Protein 1QJP (pdb70)

Foldseek 3Di:
DAAAFFKKKKKKWKWDPVWIKIWMKMKMWTHHHQFKIKMWMKIKIPTDPCNWIKIKIWIWIKGWDAPDPFKIKIKIKGKIKMKTWDADPVPGIDMDIDMWIKMKIWMWGPPDSFKIKMWMFMDTCGMTMIMMMGIPD

Solvent-accessible surface area: 8211 Å² total; per-residue (Å²): 50,7,132,84,104,13,153,7,59,12,52,14,122,6,102,14,145,175,93,41,40,76,10,28,11,52,12,27,4,60,1,60,48,63,118,44,0,95,6,108,10,82,17,94,22,13,90,79,115,230,72,89,89,35,49,7,65,7,108,4,29,4,86,12,124,68,86,73,152,91,39,10,59,3,64,9,76,30,30,25,79,73,96,35,29,38,122,40,155,126,192,35,164,100,90,92,82,22,119,14,62,0,54,0,24,13,27,6,92,27,112,60,116,80,61,0,46,4,79,2,98,14,98,61,135,61,13,73,5,110,12,71,4,98,17,125,54

Structure (mmCIF, N/CA/C/O backbone):
data_1QJP
#
_entry.id   1QJP
#
_cell.length_a   65.100
_cell.length_b   79.700
_cell.length_c   50.200
_cell.angle_alpha   90.00
_cell.angle_beta   94.30
_cell.angle_gamma   90.00
#
_symmetry.space_group_name_H-M   'C 1 2 1'
#
loop_
_entity.id
_entity.type
_entity.pdbx_description
1 polymer 'OUTER MEMBRANE PROTEIN A'
2 non-polymer (HYDROXYETHYLOXY)TRI(ETHYLOXY)OCTANE
3 water water
#
loop_
_atom_site.group_PDB
_atom_site.id
_atom_site.type_symbol
_atom_site.label_atom_id
_atom_site.label_alt_id
_atom_site.label_comp_id
_atom_site.label_asym_id
_atom_site.label_entity_id
_atom_site.label_seq_id
_atom_site.pdbx_PDB_ins_code
_atom_site.Cartn_x
_atom_site.Cartn_y
_atom_site.Cartn_z
_atom_site.occupancy
_atom_site.B_iso_or_equiv
_atom_site.auth_seq_id
_atom_site.auth_comp_id
_atom_site.auth_asym_id
_atom_site.auth_atom_id
_atom_site.pdbx_PDB_model_num
ATOM 1 N N . ALA A 1 1 ? 40.685 9.235 39.250 1.00 41.73 1 ALA A N 1
ATOM 2 C CA . ALA A 1 1 ? 40.437 10.616 39.731 1.00 34.21 1 ALA A CA 1
ATOM 3 C C . ALA A 1 1 ? 41.700 11.455 39.655 1.00 33.90 1 ALA A C 1
ATOM 4 O O . ALA A 1 1 ? 42.811 10.921 39.582 1.00 34.80 1 ALA A O 1
ATOM 6 N N . PRO A 1 2 ? 41.565 12.766 39.609 1.00 32.57 2 PRO A N 1
ATOM 7 C CA . PRO A 1 2 ? 42.672 13.694 39.684 1.00 32.36 2 PRO A CA 1
ATOM 8 C C . PRO A 1 2 ? 43.515 13.362 40.915 1.00 35.79 2 PRO A C 1
ATOM 9 O O . PRO A 1 2 ? 43.049 12.836 41.920 1.00 34.82 2 PRO A O 1
ATOM 13 N N . LYS A 1 3 ? 44.787 13.720 40.858 1.00 36.67 3 LYS A N 1
ATOM 14 C CA . LYS A 1 3 ? 45.743 13.527 41.927 1.00 36.87 3 LYS A CA 1
ATOM 15 C C . LYS A 1 3 ? 45.257 14.164 43.224 1.00 36.01 3 LYS A C 1
ATOM 16 O O . LYS A 1 3 ? 44.627 15.227 43.238 1.00 35.53 3 LYS A O 1
ATOM 22 N N . ASP A 1 4 ? 45.636 13.582 44.362 1.00 36.70 4 ASP A N 1
ATOM 23 C CA . ASP A 1 4 ? 45.222 14.132 45.651 1.00 39.41 4 ASP A CA 1
ATOM 24 C C . ASP A 1 4 ? 45.702 15.580 45.759 1.00 38.52 4 ASP A C 1
ATOM 25 O O . ASP A 1 4 ? 46.826 15.916 45.377 1.00 40.80 4 ASP A O 1
ATOM 30 N N . ASN A 1 5 ? 44.902 16.448 46.325 1.00 36.15 5 ASN A N 1
ATOM 31 C CA . ASN A 1 5 ? 45.228 17.850 46.570 1.00 40.96 5 ASN A CA 1
ATOM 32 C C . ASN A 1 5 ? 45.582 18.568 45.287 1.00 41.03 5 ASN A C 1
ATOM 33 O O . ASN A 1 5 ? 46.567 19.283 45.232 1.00 43.24 5 ASN A O 1
ATOM 38 N N . THR A 1 6 ? 44.784 18.354 44.235 1.00 38.14 6 THR A N 1
ATOM 39 C CA . THR A 1 6 ? 45.015 19.031 42.977 1.00 33.95 6 THR A CA 1
ATOM 40 C C . THR A 1 6 ? 43.676 19.498 42.427 1.00 34.61 6 THR A C 1
ATOM 41 O O . THR A 1 6 ? 42.620 19.072 42.871 1.00 33.08 6 THR A O 1
ATOM 45 N N . TRP A 1 7 ? 43.731 20.406 41.483 1.00 35.20 7 TRP A N 1
ATOM 46 C CA . TRP A 1 7 ? 42.584 21.073 40.915 1.00 32.81 7 TRP A CA 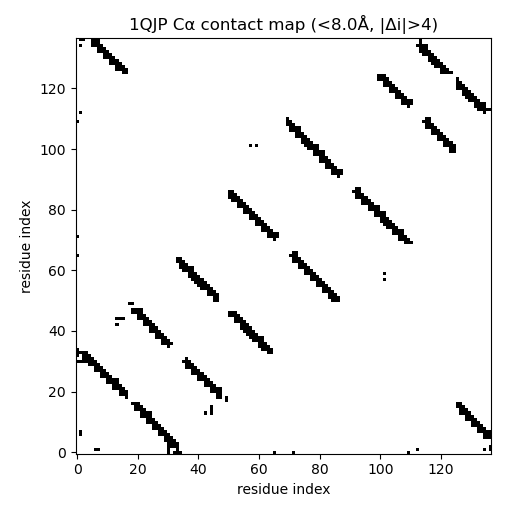1
ATOM 47 C C . TRP A 1 7 ? 42.370 20.694 39.447 1.00 31.25 7 TRP A C 1
ATOM 48 O O . TRP A 1 7 ? 43.233 20.153 38.760 1.00 31.27 7 TRP A O 1
ATOM 59 N N . TYR A 1 8 ? 41.145 20.953 39.023 1.00 29.25 8 TYR A N 1
ATOM 60 C CA . TYR A 1 8 ? 40.740 20.706 37.650 1.00 28.46 8 TYR A CA 1
ATOM 61 C C . TYR A 1 8 ? 39.639 21.673 37.239 1.00 24.91 8 TYR A C 1
ATOM 62 O O . TYR A 1 8 ? 38.929 22.257 38.047 1.00 26.41 8 TYR A O 1
ATOM 71 N N . THR A 1 9 ? 39.484 21.791 35.926 1.00 24.09 9 THR A N 1
ATOM 72 C CA . THR A 1 9 ? 38.491 22.693 35.371 1.00 24.78 9 THR A CA 1
ATOM 73 C C . THR A 1 9 ? 37.959 22.057 34.099 1.00 27.17 9 THR A C 1
ATOM 74 O O . THR A 1 9 ? 38.680 21.400 33.352 1.00 29.26 9 THR A O 1
ATOM 78 N N . GLY A 1 10 ? 36.680 22.293 33.843 1.00 24.91 10 GLY A N 1
ATOM 79 C CA . GLY A 1 10 ? 36.069 21.641 32.691 1.00 24.39 10 GLY A CA 1
ATOM 80 C C . GLY A 1 10 ? 34.867 22.395 32.141 1.00 22.31 10 GLY A C 1
ATOM 81 O O . GLY A 1 10 ? 34.467 23.418 32.703 1.00 22.94 10 GLY A O 1
ATOM 82 N N . ALA A 1 11 ? 34.367 21.834 31.031 1.00 22.18 11 ALA A N 1
ATOM 83 C CA . ALA A 1 11 ? 33.235 22.456 30.386 1.00 19.80 11 ALA A CA 1
ATOM 84 C C . ALA A 1 11 ? 32.344 21.292 29.947 1.00 20.67 11 ALA A C 1
ATOM 85 O O . ALA A 1 11 ? 32.776 20.147 29.805 1.00 20.21 11 ALA A O 1
ATOM 87 N N . LYS A 1 12 ? 31.095 21.621 29.765 1.00 20.46 12 LYS A N 1
ATOM 88 C CA . LYS A 1 12 ? 30.100 20.628 29.359 1.00 19.91 12 LYS A CA 1
ATOM 89 C C . LYS A 1 12 ? 29.079 21.204 28.400 1.00 20.21 12 LYS A C 1
ATOM 90 O O . LYS A 1 12 ? 28.901 22.409 28.211 1.00 22.15 12 LYS A O 1
ATOM 96 N N . LEU A 1 13 ? 28.366 20.275 27.767 1.00 20.04 13 LEU A N 1
ATOM 97 C CA . LEU A 1 13 ? 27.203 20.524 26.935 1.00 21.10 13 LEU A CA 1
ATOM 98 C C . LEU A 1 13 ? 26.090 19.764 27.674 1.00 22.31 13 LEU A C 1
ATOM 99 O O . LEU A 1 13 ? 26.293 18.625 28.109 1.00 20.65 13 LEU A O 1
ATOM 104 N N . GLY A 1 14 ? 24.925 20.403 27.739 1.00 22.69 14 GLY A N 1
ATOM 105 C CA . GLY A 1 14 ? 23.835 19.789 28.470 1.00 22.36 14 GLY A CA 1
ATOM 106 C C . GLY A 1 14 ? 22.527 19.809 27.692 1.00 23.40 14 GLY A C 1
ATOM 107 O O . GLY A 1 14 ? 22.318 20.606 26.785 1.00 24.70 14 GLY A O 1
ATOM 108 N N . TRP A 1 15 ? 21.652 18.935 28.152 1.00 23.36 15 TRP A N 1
ATOM 109 C CA . TRP A 1 15 ? 20.355 18.739 27.520 1.00 25.72 15 TRP A CA 1
ATOM 110 C C . TRP A 1 15 ? 19.320 18.318 28.558 1.00 27.20 15 TRP A C 1
ATOM 111 O O . TRP A 1 15 ? 19.608 17.438 29.370 1.00 26.68 15 TRP A O 1
ATOM 122 N N . SER A 1 16 ? 18.152 18.961 28.511 1.00 25.85 16 SER A N 1
ATOM 123 C CA . SER A 1 16 ? 17.048 18.516 29.366 1.00 32.10 16 SER A CA 1
ATOM 124 C C . SER A 1 16 ? 15.743 18.647 28.591 1.00 37.33 16 SER A C 1
ATOM 125 O O . SER A 1 16 ? 15.636 19.417 27.641 1.00 39.59 16 SER A O 1
ATOM 128 N N . GLN A 1 17 ? 14.739 17.921 29.047 1.00 43.40 17 GLN A N 1
ATOM 129 C CA . GLN A 1 17 ? 13.347 17.956 28.611 1.00 42.27 17 GLN A CA 1
ATOM 130 C C . GLN A 1 17 ? 12.433 18.428 29.747 1.00 58.67 17 GLN A C 1
ATOM 131 O O . GLN A 1 17 ? 12.882 19.024 30.736 1.00 58.23 17 GLN A O 1
ATOM 137 N N . HIS A 1 31 ? 6.606 20.350 21.798 1.00 111.76 31 HIS A N 1
ATOM 138 C CA . HIS A 1 31 ? 7.247 19.708 22.939 1.00 108.56 31 HIS A CA 1
ATOM 139 C C . HIS A 1 31 ? 8.290 20.610 23.585 1.00 101.14 31 HIS A C 1
ATOM 140 O O . HIS A 1 31 ? 8.193 21.836 23.479 1.00 102.95 31 HIS A O 1
ATOM 147 N N . GLU A 1 32 ? 9.289 20.020 24.245 1.00 90.32 32 GLU A N 1
ATOM 148 C CA . GLU A 1 32 ? 10.281 20.831 24.915 1.00 75.90 32 GLU A CA 1
ATOM 149 C C . GLU A 1 32 ? 11.695 20.309 25.054 1.00 64.30 32 GLU A C 1
ATOM 150 O O . GLU A 1 32 ? 12.034 19.539 25.937 1.00 63.64 32 GLU A O 1
ATOM 156 N N . ASN A 1 33 ? 12.634 20.780 24.291 1.00 41.12 33 ASN A N 1
ATOM 157 C CA . ASN A 1 33 ? 14.011 20.388 24.498 1.00 33.84 33 ASN A CA 1
ATOM 158 C C . ASN A 1 33 ? 14.762 21.652 24.875 1.00 35.76 33 ASN A C 1
ATOM 159 O O . ASN A 1 33 ? 14.462 22.673 24.260 1.00 39.72 33 ASN A O 1
ATOM 164 N N . LYS A 1 34 ? 15.695 21.536 25.812 1.00 31.90 34 LYS A N 1
ATOM 165 C CA . LYS A 1 34 ? 16.549 22.649 26.179 1.00 33.47 34 LYS A CA 1
ATOM 166 C C . LYS A 1 34 ? 17.999 22.187 26.018 1.00 32.31 34 LYS A C 1
ATOM 167 O O . LYS A 1 34 ? 18.313 21.052 26.341 1.00 30.35 34 LYS A O 1
ATOM 173 N N . LEU A 1 35 ? 18.852 23.029 25.480 1.00 30.06 35 LEU A N 1
ATOM 174 C CA . LEU A 1 35 ? 20.251 22.680 25.307 1.00 27.98 35 LEU A CA 1
ATOM 175 C C . LEU A 1 35 ? 21.039 23.876 25.819 1.00 28.93 35 LEU A C 1
ATOM 176 O O . LEU A 1 35 ? 20.576 25.019 25.817 1.00 31.77 35 LEU A O 1
ATOM 181 N N . GLY A 1 36 ? 22.244 23.577 26.277 1.00 25.54 36 GLY A N 1
ATOM 182 C CA . GLY A 1 36 ? 23.098 24.641 26.774 1.00 26.38 36 GLY A CA 1
ATOM 183 C C . GLY A 1 36 ? 24.466 24.056 27.074 1.00 24.81 36 GLY A C 1
ATOM 184 O O . GLY A 1 36 ? 24.844 23.028 26.523 1.00 24.49 36 GLY A O 1
ATOM 185 N N . ALA A 1 37 ? 25.139 24.752 27.980 1.00 25.43 37 ALA A N 1
ATOM 186 C CA . ALA A 1 37 ? 26.506 24.390 28.307 1.00 25.30 37 ALA A CA 1
ATOM 187 C C . ALA A 1 37 ? 26.811 24.851 29.730 1.00 24.97 37 ALA A C 1
ATOM 188 O O . ALA A 1 37 ? 26.035 25.541 30.365 1.00 26.44 37 ALA A O 1
ATOM 190 N N . GLY A 1 38 ? 27.989 24.480 30.159 1.00 24.06 38 GLY A N 1
ATOM 191 C CA . GLY A 1 38 ? 28.403 24.819 31.513 1.00 24.54 38 GLY A CA 1
ATOM 192 C C . GLY A 1 38 ? 29.894 24.676 31.683 1.00 24.87 38 GLY A C 1
ATOM 193 O O . GLY A 1 38 ? 30.630 24.276 30.801 1.00 24.88 38 GLY A O 1
ATOM 194 N N . ALA A 1 39 ? 30.299 25.095 32.879 1.00 24.01 39 ALA A N 1
ATOM 195 C CA . ALA A 1 39 ? 31.677 25.031 33.266 1.00 24.21 39 ALA A CA 1
ATOM 196 C C . ALA A 1 39 ? 31.690 24.538 34.704 1.00 21.68 39 ALA A C 1
ATOM 197 O O . ALA A 1 39 ? 30.712 24.703 35.432 1.00 24.81 39 ALA A O 1
ATOM 199 N N . PHE A 1 40 ? 32.796 23.888 35.046 1.00 22.59 40 PHE A N 1
ATOM 200 C CA . PHE A 1 40 ? 32.945 23.413 36.412 1.00 23.72 40 PHE A CA 1
ATOM 201 C C . PHE A 1 40 ? 34.423 23.469 36.773 1.00 25.48 40 PHE A C 1
ATOM 202 O O . PHE A 1 40 ? 35.345 23.435 35.949 1.00 26.68 40 PHE A O 1
ATOM 210 N N . GLY A 1 41 ? 34.631 23.564 38.086 1.00 28.02 41 GLY A N 1
ATOM 211 C CA . GLY A 1 41 ? 35.990 23.531 38.603 1.00 29.02 41 GLY A CA 1
ATOM 212 C C . GLY A 1 41 ? 35.974 22.710 39.896 1.00 27.79 41 GLY A C 1
ATOM 213 O O . GLY A 1 41 ? 34.953 22.701 40.566 1.00 28.72 41 GLY A O 1
ATOM 214 N N . GLY A 1 42 ? 37.067 22.012 40.186 1.00 24.72 42 GLY A N 1
ATOM 215 C CA . GLY A 1 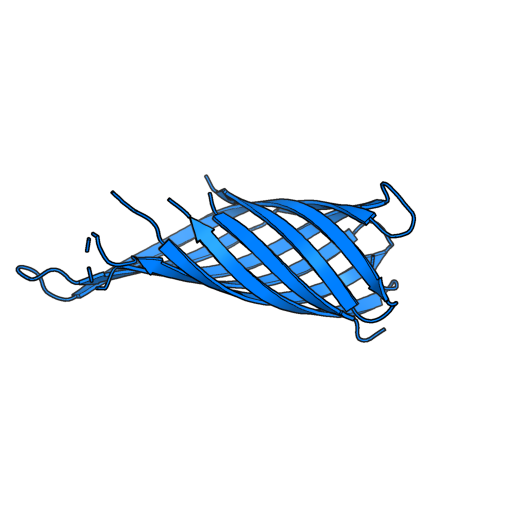42 ? 37.041 21.202 41.390 1.00 25.46 42 GLY A CA 1
ATOM 216 C C . GLY A 1 42 ? 38.395 21.005 42.011 1.00 28.82 42 GLY A C 1
ATOM 217 O O . GLY A 1 42 ? 39.408 21.347 41.408 1.00 28.40 42 GLY A O 1
ATOM 218 N N . TYR A 1 43 ? 38.359 20.458 43.206 1.00 26.98 43 TYR A N 1
ATOM 219 C CA . TYR A 1 43 ? 39.536 20.163 44.003 1.00 30.03 43 TYR A CA 1
ATOM 220 C C . TYR A 1 43 ? 39.382 18.723 44.472 1.00 27.75 43 TYR A C 1
ATOM 221 O O . TYR A 1 43 ? 38.343 18.418 45.037 1.00 28.31 43 TYR A O 1
ATOM 230 N N . GLN A 1 44 ? 40.368 17.912 44.165 1.00 27.44 44 GLN A N 1
ATOM 231 C CA . GLN A 1 44 ? 40.286 16.520 44.563 1.00 30.05 44 GLN A CA 1
ATOM 232 C C . GLN A 1 44 ? 41.078 16.334 45.854 1.00 32.59 44 GLN A C 1
ATOM 233 O O . GLN A 1 44 ? 42.185 16.843 45.937 1.00 35.60 44 GLN A O 1
ATOM 239 N N . VAL A 1 45 ? 40.485 15.635 46.802 1.00 31.43 45 VAL A N 1
ATOM 240 C CA . VAL A 1 45 ? 41.127 15.321 48.070 1.00 34.22 45 VAL A CA 1
ATOM 241 C C . VAL A 1 45 ? 41.891 14.013 47.999 1.00 32.74 45 VAL A C 1
ATOM 242 O O . VAL A 1 45 ? 43.056 13.919 48.413 1.00 39.92 45 VAL A O 1
ATOM 246 N N . ASN A 1 46 ? 41.209 12.980 47.540 1.00 34.28 46 ASN A N 1
ATOM 247 C CA . ASN A 1 46 ? 41.774 11.639 47.465 1.00 37.01 46 ASN A CA 1
ATOM 248 C C . ASN A 1 46 ? 41.093 10.921 46.324 1.00 32.24 46 ASN A C 1
ATOM 249 O O . ASN A 1 46 ? 40.188 11.520 45.727 1.00 34.03 46 ASN A O 1
ATOM 254 N N . PRO A 1 47 ? 41.417 9.679 46.029 1.00 33.59 47 PRO A N 1
ATOM 255 C CA . PRO A 1 47 ? 40.811 9.028 44.882 1.00 35.82 47 PRO A CA 1
ATOM 256 C C . PRO A 1 47 ? 39.311 8.914 44.864 1.00 34.25 47 PRO A C 1
ATOM 257 O O . PRO A 1 47 ? 38.786 8.654 43.788 1.00 34.00 47 PRO A O 1
ATOM 261 N N . TYR A 1 48 ? 38.641 9.107 46.002 1.00 32.54 48 TYR A N 1
ATOM 262 C CA . TYR A 1 48 ? 37.222 8.952 46.127 1.00 29.73 48 TYR A CA 1
ATOM 263 C C . TYR A 1 48 ? 36.440 10.236 46.360 1.00 28.37 48 TYR A C 1
ATOM 264 O O . TYR A 1 48 ? 35.221 10.208 46.239 1.00 29.03 48 TYR A O 1
ATOM 273 N N . VAL A 1 49 ? 37.127 11.289 46.779 1.00 26.37 49 VAL A N 1
ATOM 274 C CA . VAL A 1 49 ? 36.436 12.500 47.186 1.00 26.36 49 VAL A CA 1
ATOM 275 C C . VAL A 1 49 ? 37.034 13.769 46.618 1.00 28.60 49 VAL A C 1
ATOM 276 O O . VAL A 1 49 ? 38.221 14.062 46.694 1.00 29.45 49 VAL A O 1
ATOM 280 N N . GLY A 1 50 ? 36.136 14.553 46.034 1.00 27.39 50 GLY A N 1
ATOM 281 C CA . GLY A 1 50 ? 36.458 15.846 45.504 1.00 27.78 50 GLY A CA 1
ATOM 282 C C . GLY A 1 50 ? 35.267 16.761 45.774 1.00 23.44 50 GLY A C 1
ATOM 283 O O . GLY A 1 50 ? 34.184 16.364 46.192 1.00 23.70 50 GLY A O 1
ATOM 284 N N . PHE A 1 51 ? 35.515 18.030 45.509 1.00 23.06 51 PHE A N 1
ATOM 285 C CA . PHE A 1 51 ? 34.476 19.045 45.640 1.00 22.44 51 PHE A CA 1
ATOM 286 C C . PHE A 1 51 ? 34.444 19.864 44.363 1.00 24.07 51 PHE A C 1
ATOM 287 O O . PHE A 1 51 ? 35.490 20.286 43.867 1.00 28.64 51 PHE A O 1
ATOM 295 N N . GLU A 1 52 ? 33.253 20.291 43.941 1.00 22.75 52 GLU A N 1
ATOM 296 C CA . GLU A 1 52 ? 33.140 21.036 42.700 1.00 21.31 52 GLU A CA 1
ATOM 297 C C . GLU A 1 52 ? 32.157 22.199 42.775 1.00 20.63 52 GLU A C 1
ATOM 298 O O . GLU A 1 52 ? 31.218 22.182 43.535 1.00 24.60 52 GLU A O 1
ATOM 304 N N . MET A 1 53 ? 32.454 23.169 41.914 1.00 25.83 53 MET A N 1
ATOM 305 C CA . MET A 1 53 ? 31.564 24.303 41.743 1.00 23.14 53 MET A CA 1
ATOM 306 C C . MET A 1 53 ? 31.260 24.336 40.246 1.00 26.54 53 MET A C 1
ATOM 307 O O . MET A 1 53 ? 32.129 24.108 39.395 1.00 27.47 53 MET A O 1
ATOM 312 N N . GLY A 1 54 ? 29.988 24.437 39.960 1.00 25.53 54 GLY A N 1
ATOM 313 C CA . GLY A 1 54 ? 29.610 24.467 38.545 1.00 26.24 54 GLY A CA 1
ATOM 314 C C . GLY A 1 54 ? 28.628 25.595 38.229 1.00 25.10 54 GLY A C 1
ATOM 315 O O . GLY A 1 54 ? 27.926 26.140 39.060 1.00 27.62 54 GLY A O 1
ATOM 316 N N . TYR A 1 55 ? 28.608 25.938 36.961 1.00 26.36 55 TYR A N 1
ATOM 317 C CA . TYR A 1 55 ? 27.690 26.892 36.358 1.00 25.36 55 TYR A CA 1
ATOM 318 C C . TYR A 1 55 ? 27.192 26.227 35.074 1.00 28.06 55 TYR A C 1
ATOM 319 O O . TYR A 1 55 ? 27.999 25.714 34.293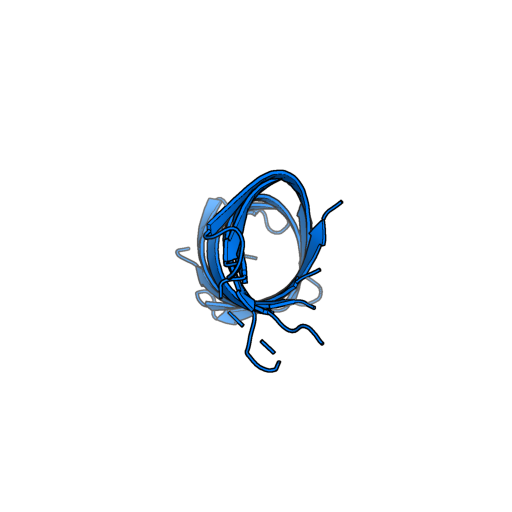 1.00 27.44 55 TYR A O 1
ATOM 328 N N . ASP A 1 56 ? 25.904 26.191 34.864 1.00 25.47 56 ASP A N 1
ATOM 329 C CA . ASP A 1 56 ? 25.338 25.668 33.634 1.00 27.05 56 ASP A CA 1
ATOM 330 C C . ASP A 1 56 ? 24.181 26.581 33.219 1.00 27.25 56 ASP A C 1
ATOM 331 O O . ASP A 1 56 ? 23.577 27.254 34.051 1.00 30.20 56 ASP A O 1
ATOM 336 N N . TRP A 1 57 ? 23.921 26.597 31.919 1.00 27.97 57 TRP A N 1
ATOM 337 C CA . TRP A 1 57 ? 22.748 27.302 31.417 1.00 29.13 57 TRP A CA 1
ATOM 338 C C . TRP A 1 57 ? 22.052 26.342 30.444 1.00 30.59 57 TRP A C 1
ATOM 339 O O . TRP A 1 57 ? 22.678 25.449 29.864 1.00 28.86 57 TRP A O 1
ATOM 350 N N . LEU A 1 58 ? 20.766 26.543 30.254 1.00 31.16 58 LEU A N 1
ATOM 351 C CA . LEU A 1 58 ? 19.932 25.791 29.329 1.00 31.24 58 LEU A CA 1
ATOM 352 C C . LEU A 1 58 ? 18.996 26.757 28.618 1.00 33.17 58 LEU A C 1
ATOM 353 O O . LEU A 1 58 ? 18.468 27.605 29.324 1.00 40.37 58 LEU A O 1
ATOM 358 N N . GLY A 1 59 ? 18.810 26.571 27.324 1.00 33.66 59 GLY A N 1
ATOM 359 C CA . GLY A 1 59 ? 17.920 27.447 26.567 1.00 35.45 59 GLY A CA 1
ATOM 360 C C . GLY A 1 59 ? 16.965 26.570 25.774 1.00 37.30 59 GLY A C 1
ATOM 361 O O . GLY A 1 59 ? 17.309 25.520 25.247 1.00 37.27 59 GLY A O 1
ATOM 362 N N . ARG A 1 60 ? 15.738 27.035 25.595 1.00 42.02 60 ARG A N 1
ATOM 363 C CA . ARG A 1 60 ? 14.724 26.277 24.879 1.00 47.61 60 ARG A CA 1
ATOM 364 C C . ARG A 1 60 ? 14.997 26.388 23.384 1.00 52.99 60 ARG A C 1
ATOM 365 O O . ARG A 1 60 ? 15.274 27.485 22.893 1.00 59.79 60 ARG A O 1
ATOM 373 N N . MET A 1 61 ? 14.925 25.232 22.726 1.00 48.95 61 MET A N 1
ATOM 374 C CA . MET A 1 61 ? 15.166 25.220 21.288 1.00 57.92 61 MET A CA 1
ATOM 375 C C . MET A 1 61 ? 13.803 25.360 20.624 1.00 66.29 61 MET A C 1
ATOM 376 O O . MET A 1 61 ? 12.816 24.845 21.134 1.00 59.04 61 MET A O 1
ATOM 381 N N . PRO A 1 62 ? 13.810 26.045 19.496 1.00 79.32 62 PRO A N 1
ATOM 382 C CA . PRO A 1 62 ? 12.620 26.248 18.699 1.00 87.49 62 PRO A CA 1
ATOM 383 C C . PRO A 1 62 ? 11.898 24.969 18.294 1.00 96.10 62 PRO A C 1
ATOM 384 O O . PRO A 1 62 ? 12.506 23.963 17.932 1.00 95.84 62 PRO A O 1
ATOM 388 N N . TYR A 1 63 ? 10.578 24.978 18.303 1.00 104.87 63 TYR A N 1
ATOM 389 C CA . TYR A 1 63 ? 9.676 23.906 17.930 1.00 110.82 63 TYR A CA 1
ATOM 390 C C . TYR A 1 63 ? 10.126 22.541 18.424 1.00 108.45 63 TYR A C 1
ATOM 391 O O . TYR A 1 63 ? 9.686 21.502 17.940 1.00 105.91 63 TYR A O 1
ATOM 400 N N . ALA A 1 71 ? 12.488 33.540 24.764 1.00 78.83 71 ALA A N 1
ATOM 401 C CA . ALA A 1 71 ? 13.401 33.289 25.856 1.00 74.11 71 ALA A CA 1
ATOM 402 C C . ALA A 1 71 ? 12.789 32.452 26.977 1.00 64.78 71 ALA A C 1
ATOM 403 O O . ALA A 1 71 ? 11.911 32.906 27.695 1.00 58.56 71 ALA A O 1
ATOM 405 N N . TYR A 1 72 ? 13.192 31.112 26.896 1.00 55.99 72 TYR A N 1
ATOM 406 C CA . TYR A 1 72 ? 13.109 30.324 28.153 1.00 51.57 72 TYR A CA 1
ATOM 407 C C . TYR A 1 72 ? 14.560 29.899 28.302 1.00 48.04 72 TYR A C 1
ATOM 408 O O . TYR A 1 72 ? 15.095 29.078 27.540 1.00 46.40 72 TYR A O 1
ATOM 417 N N . LYS A 1 73 ? 15.102 30.390 29.343 1.00 46.76 73 LYS A N 1
ATOM 418 C CA . LYS A 1 73 ? 16.505 30.198 29.659 1.00 42.51 73 LYS A CA 1
ATOM 419 C C . LYS A 1 73 ? 16.562 29.927 31.157 1.00 44.09 73 LYS A C 1
ATOM 420 O O . LYS A 1 73 ? 15.779 30.464 31.940 1.00 49.95 73 LYS A O 1
ATOM 426 N N . ALA A 1 74 ? 17.418 29.002 31.559 1.00 37.96 74 ALA A N 1
ATOM 427 C CA . ALA A 1 74 ? 17.645 28.708 32.967 1.00 38.68 74 ALA A CA 1
ATOM 428 C C . ALA A 1 74 ? 19.151 28.687 33.187 1.00 39.54 74 ALA A C 1
ATOM 429 O O . ALA A 1 74 ? 19.914 28.323 32.298 1.00 37.78 74 ALA A O 1
ATOM 431 N N . GLN A 1 75 ? 19.587 29.101 34.364 1.00 37.24 75 GLN A N 1
ATOM 432 C CA . GLN A 1 75 ? 20.983 29.136 34.733 1.00 35.34 75 GLN A CA 1
ATOM 433 C C . GLN A 1 75 ? 21.089 28.674 36.183 1.00 35.76 75 GLN A C 1
ATOM 434 O O . GLN A 1 75 ? 20.135 28.843 36.934 1.00 37.85 75 GLN A O 1
ATOM 440 N N . GLY A 1 76 ? 22.204 28.052 36.530 1.00 31.65 76 GLY A N 1
ATOM 441 C CA . GLY A 1 76 ? 22.373 27.616 37.908 1.00 36.03 76 GLY A CA 1
ATOM 442 C C . GLY A 1 76 ? 23.847 27.575 38.268 1.00 28.84 76 GLY A C 1
ATOM 443 O O . GLY A 1 76 ? 24.628 27.262 37.381 1.00 31.58 76 GLY A O 1
ATOM 444 N N . VAL A 1 77 ? 24.076 27.882 39.555 1.00 28.93 77 VAL A N 1
ATOM 445 C CA . VAL A 1 77 ? 25.418 27.787 40.093 1.00 28.74 77 VAL A CA 1
ATOM 446 C C . VAL A 1 77 ? 25.276 26.779 41.218 1.00 24.86 77 VAL A C 1
ATOM 447 O O . VAL A 1 77 ? 24.334 26.821 41.988 1.00 28.94 77 VAL A O 1
ATOM 451 N N . GLN A 1 78 ? 26.217 25.845 41.288 1.00 24.48 78 GLN A N 1
ATOM 452 C CA . GLN A 1 78 ? 26.137 24.785 42.280 1.00 23.54 78 GLN A CA 1
ATOM 453 C C . GLN A 1 78 ? 27.474 24.493 42.934 1.00 22.25 78 GLN A C 1
ATOM 454 O O . GLN A 1 78 ? 28.509 24.793 42.357 1.00 23.88 78 GLN A O 1
ATOM 460 N N . LEU A 1 79 ? 27.373 23.930 44.131 1.00 24.48 79 LEU A N 1
ATOM 461 C CA . LEU A 1 79 ? 28.531 23.548 44.938 1.00 22.48 79 LEU A CA 1
ATOM 462 C C . LEU A 1 79 ? 28.192 22.159 45.463 1.00 23.72 79 LEU A C 1
ATOM 463 O O . LEU A 1 79 ? 27.127 21.971 46.045 1.00 23.07 79 LEU A O 1
ATOM 468 N N . THR A 1 80 ? 29.060 21.206 45.114 1.00 22.50 80 THR A N 1
ATOM 469 C CA . THR A 1 80 ? 28.755 19.844 45.502 1.00 20.97 80 THR A CA 1
ATOM 470 C C . THR A 1 80 ? 30.001 19.071 45.926 1.00 21.22 80 THR A C 1
ATOM 471 O O . THR A 1 80 ? 31.116 19.435 45.602 1.00 22.17 80 THR A O 1
ATOM 475 N N . ALA A 1 81 ? 29.686 18.058 46.726 1.00 18.66 81 ALA A N 1
ATOM 476 C CA . ALA A 1 81 ? 30.659 17.011 47.053 1.00 19.67 81 ALA A CA 1
ATOM 477 C C . ALA A 1 81 ? 30.544 15.961 45.944 1.00 21.68 81 ALA A C 1
ATOM 478 O O . ALA A 1 81 ? 29.452 15.546 45.541 1.00 20.42 81 ALA A O 1
ATOM 480 N N . LYS A 1 82 ? 31.684 15.427 45.529 1.00 22.17 82 LYS A N 1
ATOM 481 C CA . LYS A 1 82 ? 31.786 14.411 44.498 1.00 20.26 82 LYS A CA 1
ATOM 482 C C . LYS A 1 82 ? 32.473 13.177 45.090 1.00 22.92 82 LYS A C 1
ATOM 483 O O . LYS A 1 82 ? 33.604 13.202 45.572 1.00 24.41 82 LYS A O 1
ATOM 489 N N . LEU A 1 83 ? 31.692 12.089 45.150 1.00 20.06 83 LEU A N 1
ATOM 490 C CA . LEU A 1 83 ? 32.218 10.833 45.683 1.00 21.74 83 LEU A CA 1
ATOM 491 C C . LEU A 1 83 ? 32.269 9.847 44.519 1.00 24.66 83 LEU A C 1
ATOM 492 O O . LEU A 1 83 ? 31.332 9.704 43.728 1.00 25.37 83 LEU A O 1
ATOM 497 N N . GLY A 1 84 ? 33.404 9.161 44.427 1.00 29.00 84 GLY A N 1
ATOM 498 C CA . GLY A 1 84 ? 33.515 8.250 43.303 1.00 29.73 84 GLY A CA 1
ATOM 499 C C . GLY A 1 84 ? 34.365 7.036 43.631 1.00 29.50 84 GLY A C 1
ATOM 500 O O . GLY A 1 84 ? 35.010 7.016 44.662 1.00 32.12 84 GLY A O 1
ATOM 501 N N . TYR A 1 85 ? 34.341 6.133 42.666 1.00 29.72 85 TYR A N 1
ATOM 502 C CA . TYR A 1 85 ? 35.201 4.969 42.793 1.00 31.01 85 TYR A CA 1
ATOM 503 C C . TYR A 1 85 ? 35.593 4.438 41.442 1.00 33.09 85 TYR A C 1
ATOM 504 O O . TYR A 1 85 ? 34.857 4.535 40.473 1.00 33.44 85 TYR A O 1
ATOM 520 N N . PRO A 1 86 ? 36.781 3.884 41.384 1.00 35.06 86 PRO A N 1
ATOM 521 C CA . PRO A 1 86 ? 37.285 3.379 40.120 1.00 36.75 86 PRO A CA 1
ATOM 522 C C . PRO A 1 86 ? 36.622 2.060 39.762 1.00 39.85 86 PRO A C 1
ATOM 523 O O . PRO A 1 86 ? 36.691 1.075 40.510 1.00 48.77 86 PRO A O 1
ATOM 527 N N . ILE A 1 87 ? 36.011 1.991 38.599 1.00 38.87 87 ILE A N 1
ATOM 528 C CA . ILE A 1 87 ? 35.447 0.775 38.046 1.00 43.21 87 ILE A CA 1
ATOM 529 C C . ILE A 1 87 ? 36.652 0.097 37.385 1.00 42.19 87 ILE A C 1
ATOM 530 O O . ILE A 1 87 ? 36.831 -1.122 37.421 1.00 43.84 87 ILE A O 1
ATOM 535 N N . THR A 1 88 ? 37.469 0.939 36.763 1.00 38.39 88 THR A N 1
ATOM 536 C CA . THR A 1 88 ? 38.669 0.464 36.104 1.00 34.95 88 THR A CA 1
ATOM 537 C C . THR A 1 88 ? 39.796 1.449 36.345 1.00 37.75 88 THR A C 1
ATOM 538 O O . THR A 1 88 ? 39.551 2.454 36.984 1.00 37.51 88 THR A O 1
ATOM 542 N N . ASP A 1 89 ? 41.000 1.219 35.840 1.00 40.04 89 ASP A N 1
ATOM 543 C CA . ASP A 1 89 ? 42.023 2.235 36.073 1.00 40.88 89 ASP A CA 1
ATOM 544 C C . ASP A 1 89 ? 41.655 3.562 35.413 1.00 40.12 89 ASP A C 1
ATOM 545 O O . ASP A 1 89 ? 42.097 4.627 35.856 1.00 43.76 89 ASP A O 1
ATOM 550 N N . ASP A 1 90 ? 40.958 3.477 34.295 1.00 36.05 90 ASP A N 1
ATOM 551 C CA . ASP A 1 90 ? 40.616 4.700 33.566 1.00 37.34 90 ASP A CA 1
ATOM 552 C C . ASP A 1 90 ? 39.217 5.250 33.834 1.00 35.97 90 ASP A C 1
ATOM 553 O O . ASP A 1 90 ? 38.980 6.411 33.516 1.00 39.62 90 ASP A O 1
ATOM 558 N N . LEU A 1 91 ? 38.325 4.407 34.314 1.00 35.34 91 LEU A N 1
ATOM 559 C CA . LEU A 1 91 ? 36.950 4.816 34.509 1.00 33.09 91 LEU A CA 1
ATOM 560 C C . LEU A 1 91 ? 36.521 4.920 35.968 1.00 29.47 91 LEU A C 1
ATOM 561 O O . LEU A 1 91 ? 36.682 3.946 36.702 1.00 35.07 91 LEU A O 1
ATOM 566 N N . ASP A 1 92 ? 35.938 6.056 36.322 1.00 27.62 92 ASP A N 1
ATOM 567 C CA . ASP A 1 92 ? 35.357 6.203 37.633 1.00 29.88 92 ASP A CA 1
ATOM 568 C C . ASP A 1 92 ? 33.853 6.348 37.453 1.00 26.92 92 ASP A C 1
ATOM 569 O O . ASP A 1 92 ? 33.383 6.906 36.472 1.00 29.22 92 ASP A O 1
ATOM 574 N N . ILE A 1 93 ? 33.149 5.826 38.427 1.00 27.72 93 ILE A N 1
ATOM 575 C CA . ILE A 1 93 ? 31.722 6.073 38.562 1.00 26.76 93 ILE A CA 1
ATOM 576 C C . ILE A 1 93 ? 31.685 7.107 39.692 1.00 25.08 93 ILE A C 1
ATOM 577 O O . ILE A 1 93 ? 32.494 7.095 40.616 1.00 28.74 93 ILE A O 1
ATOM 585 N N . TYR A 1 94 ? 30.758 8.059 39.644 1.00 22.29 94 TYR A N 1
ATOM 586 C CA . TYR A 1 94 ? 30.704 9.041 40.700 1.00 21.56 94 TYR A CA 1
ATOM 587 C C . TYR A 1 94 ? 29.295 9.572 40.878 1.00 20.35 94 TYR A C 1
ATOM 588 O O . TYR A 1 94 ? 28.427 9.394 40.043 1.00 21.04 94 TYR A O 1
ATOM 597 N N . THR A 1 95 ? 29.127 10.151 42.058 1.00 19.87 95 THR A N 1
ATOM 598 C CA . THR A 1 95 ? 27.901 10.858 42.385 1.00 20.80 95 THR A CA 1
ATOM 599 C C . THR A 1 95 ? 28.328 12.215 42.915 1.00 20.57 95 THR A C 1
ATOM 600 O O . THR A 1 95 ? 29.358 12.443 43.555 1.00 21.74 95 THR A O 1
ATOM 607 N N . ARG A 1 96 ? 27.425 13.188 42.742 1.00 19.23 96 ARG A N 1
ATOM 608 C CA . ARG A 1 96 ? 27.604 14.515 43.281 1.00 20.02 96 ARG A CA 1
ATOM 609 C C . ARG A 1 96 ? 26.357 14.894 44.059 1.00 21.84 96 ARG A C 1
ATOM 610 O O . ARG A 1 96 ? 25.282 14.434 43.712 1.00 19.95 96 ARG A O 1
ATOM 618 N N . LEU A 1 97 ? 26.591 15.576 45.156 1.00 20.21 97 LEU A N 1
ATOM 619 C CA . LEU A 1 97 ? 25.455 16.060 45.936 1.00 22.08 97 LEU A CA 1
ATOM 620 C C . LEU A 1 97 ? 25.799 17.373 46.587 1.00 19.50 97 LEU A C 1
ATOM 621 O O . LEU A 1 97 ? 26.905 17.618 47.023 1.00 21.56 97 LEU A O 1
ATOM 626 N N . GLY A 1 98 ? 24.801 18.290 46.535 1.00 19.96 98 GLY A N 1
ATOM 627 C CA . GLY A 1 98 ? 25.036 19.601 47.107 1.00 22.25 98 GLY A CA 1
ATOM 628 C C . GLY A 1 98 ? 23.836 20.489 46.826 1.00 21.66 98 GLY A C 1
ATOM 629 O O . GLY A 1 98 ? 22.708 20.052 46.834 1.00 24.70 98 GLY A O 1
ATOM 630 N N . GLY A 1 99 ? 24.155 21.741 46.600 1.00 23.67 99 GLY A N 1
ATOM 631 C CA . GLY A 1 99 ? 23.086 22.722 46.374 1.00 24.07 99 GLY A CA 1
ATOM 632 C C . GLY A 1 99 ? 23.337 23.585 45.149 1.00 27.56 99 GLY A C 1
ATOM 633 O O . GLY A 1 99 ? 24.458 23.825 44.746 1.00 23.48 99 GLY A O 1
ATOM 634 N N . MET A 1 100 ? 22.228 24.136 44.665 1.00 28.93 100 MET A N 1
ATOM 635 C CA . MET A 1 100 ? 22.268 24.995 43.502 1.00 30.10 100 MET A CA 1
ATOM 636 C C . MET A 1 100 ? 21.337 26.190 43.702 1.00 29.67 100 MET A C 1
ATOM 637 O O . MET A 1 100 ? 20.252 26.025 44.228 1.00 33.36 100 MET A O 1
ATOM 642 N N . VAL A 1 101 ? 21.832 27.334 43.281 1.00 30.11 101 VAL A N 1
ATOM 643 C CA . VAL A 1 101 ? 21.119 28.590 43.187 1.00 30.62 101 VAL A CA 1
ATOM 644 C C . VAL A 1 101 ? 20.808 28.776 41.715 1.00 35.30 101 VAL A C 1
ATOM 645 O O . VAL A 1 101 ? 21.677 28.682 40.854 1.00 34.59 101 VAL A O 1
ATOM 649 N N . TRP A 1 102 ? 19.511 28.874 41.440 1.00 35.36 102 TRP A N 1
ATOM 650 C CA . TRP A 1 102 ? 19.167 28.984 40.028 1.00 31.98 102 TRP A CA 1
ATOM 651 C C . TRP A 1 102 ? 18.320 30.212 39.691 1.00 38.12 102 TRP A C 1
ATOM 652 O O . TRP A 1 102 ? 17.748 30.815 40.596 1.00 39.98 102 TRP A O 1
ATOM 663 N N . ARG A 1 103 ? 18.275 30.494 38.405 1.00 37.07 103 ARG A N 1
ATOM 664 C CA . ARG A 1 103 ? 17.460 31.583 37.860 1.00 37.78 103 ARG A CA 1
ATOM 665 C C . ARG A 1 103 ? 16.887 31.115 36.529 1.00 42.18 103 ARG A C 1
ATOM 666 O O . ARG A 1 103 ? 17.570 30.550 35.676 1.00 41.72 103 ARG A O 1
ATOM 674 N N . ALA A 1 104 ? 15.603 31.295 36.315 1.00 42.93 104 ALA A N 1
ATOM 675 C CA . ALA A 1 104 ? 14.933 30.942 35.076 1.00 41.68 104 ALA A CA 1
ATOM 676 C C . ALA A 1 104 ? 14.292 32.223 34.536 1.00 45.35 104 ALA A C 1
ATOM 677 O O . ALA A 1 104 ? 13.652 32.950 35.312 1.00 46.32 104 ALA A O 1
ATOM 679 N N . ASP A 1 105 ? 14.651 32.552 33.294 1.00 44.54 105 ASP A N 1
ATOM 680 C CA . ASP A 1 105 ? 14.121 33.748 32.643 1.00 40.71 105 ASP A CA 1
ATOM 681 C C . ASP A 1 105 ? 13.151 33.365 31.552 1.00 49.73 105 ASP A C 1
ATOM 682 O O . ASP A 1 105 ? 13.389 32.453 30.769 1.00 53.81 105 ASP A O 1
ATOM 687 N N . THR A 1 106 ? 12.061 34.107 31.483 1.00 52.46 106 THR A N 1
ATOM 688 C CA . THR A 1 106 ? 10.981 33.910 30.544 1.00 65.53 106 THR A CA 1
ATOM 689 C C . THR A 1 106 ? 10.767 35.193 29.744 1.00 74.35 106 THR A C 1
ATOM 690 O O . THR A 1 106 ? 11.276 36.237 30.144 1.00 57.39 106 THR A O 1
ATOM 694 N N . TYR A 1 107 ? 10.085 34.999 28.632 1.00 85.11 107 TYR A N 1
ATOM 695 C CA . TYR A 1 107 ? 9.695 35.994 27.658 1.00 95.30 107 TYR A CA 1
ATOM 696 C C . TYR A 1 107 ? 8.289 35.714 27.145 1.00 100.49 107 TYR A C 1
ATOM 697 O O . TYR A 1 107 ? 8.058 34.802 26.354 1.00 98.18 107 TYR A O 1
ATOM 706 N N . SER A 1 108 ? 7.337 36.495 27.630 1.00 104.35 108 SER A N 1
ATOM 707 C CA . SER A 1 108 ? 5.960 36.342 27.187 1.00 107.70 108 SER A CA 1
ATOM 708 C C . SER A 1 108 ? 5.641 37.512 26.266 1.00 111.81 108 SER A C 1
ATOM 709 O O . SER A 1 108 ? 6.396 38.484 26.259 1.00 110.91 108 SER A O 1
ATOM 712 N N . ASN A 1 109 ? 4.599 37.432 25.455 1.00 115.01 109 ASN A N 1
ATOM 713 C CA . ASN A 1 109 ? 4.264 38.507 24.526 1.00 117.43 109 ASN A CA 1
ATOM 714 C C . ASN A 1 109 ? 3.184 39.422 25.085 1.00 115.78 109 ASN A C 1
ATOM 715 O O . ASN A 1 109 ? 2.905 40.516 24.602 1.00 115.90 109 ASN A O 1
ATOM 720 N N . VAL A 1 110 ? 2.563 38.889 26.121 1.00 112.58 110 VAL A N 1
ATOM 721 C CA . VAL A 1 110 ? 1.504 39.570 26.834 1.00 108.74 110 VAL A CA 1
ATOM 722 C C . VAL A 1 110 ? 2.099 40.304 28.028 1.00 104.13 110 VAL A C 1
ATOM 723 O O . VAL A 1 110 ? 1.937 41.509 28.217 1.00 101.86 110 VAL A O 1
ATOM 727 N N . TYR A 1 111 ? 2.831 39.554 28.844 1.00 97.73 111 TYR A N 1
ATOM 728 C CA . TYR A 1 111 ? 3.417 40.063 30.070 1.00 89.27 111 TYR A CA 1
ATOM 729 C C . TYR A 1 111 ? 4.870 40.475 30.056 1.00 76.68 111 TYR A C 1
ATOM 730 O O . TYR A 1 111 ? 5.405 40.853 31.100 1.00 71.93 111 TYR A O 1
ATOM 739 N N . GLY A 1 112 ? 5.578 40.466 28.943 1.00 65.83 112 GLY A N 1
ATOM 740 C CA . GLY A 1 112 ? 6.969 40.876 28.877 1.00 59.34 112 GLY A CA 1
ATOM 741 C C . GLY A 1 112 ? 7.900 39.830 29.507 1.00 55.71 112 GLY A C 1
ATOM 742 O O . GLY A 1 112 ? 7.522 38.663 29.676 1.00 53.10 112 GLY A O 1
ATOM 743 N N . LYS A 1 113 ? 9.096 40.297 29.854 1.00 47.27 113 LYS A N 1
ATOM 744 C CA . LYS A 1 113 ? 10.080 39.447 30.503 1.00 42.74 113 LYS A CA 1
ATOM 745 C C . LYS A 1 113 ? 9.722 39.117 31.958 1.00 46.70 113 LYS A C 1
ATOM 746 O O . LYS A 1 113 ? 9.145 39.949 32.669 1.00 45.11 113 LYS A O 1
ATOM 752 N N . ASN A 1 114 ? 10.167 37.946 32.415 1.00 45.78 114 ASN A N 1
ATOM 753 C CA . ASN A 1 114 ? 9.965 37.579 33.807 1.00 43.23 114 ASN A CA 1
ATOM 754 C C . ASN A 1 114 ? 11.087 36.656 34.258 1.00 48.43 114 ASN A C 1
ATOM 755 O O . ASN A 1 114 ? 11.727 36.150 33.344 1.00 50.95 114 ASN A O 1
ATOM 760 N N . HIS A 1 115 ? 11.234 36.479 35.562 1.00 46.86 115 HIS A N 1
ATOM 761 C CA . HIS A 1 115 ? 12.255 35.541 36.035 1.00 43.56 115 HIS A CA 1
ATOM 762 C C . HIS A 1 115 ? 11.893 35.155 37.465 1.00 47.60 115 HIS A C 1
ATOM 763 O O . HIS A 1 115 ? 11.221 35.915 38.162 1.00 50.00 115 HIS A O 1
ATOM 770 N N . ASP A 1 116 ? 12.404 33.996 37.854 1.00 49.00 116 ASP A N 1
ATOM 771 C CA . ASP A 1 116 ? 12.220 33.387 39.156 1.00 45.12 116 ASP A CA 1
ATOM 772 C C . ASP A 1 116 ? 13.602 32.813 39.499 1.00 42.12 116 ASP A C 1
ATOM 773 O O . ASP A 1 116 ? 14.412 32.498 38.645 1.00 45.04 116 ASP A O 1
ATOM 778 N N . THR A 1 11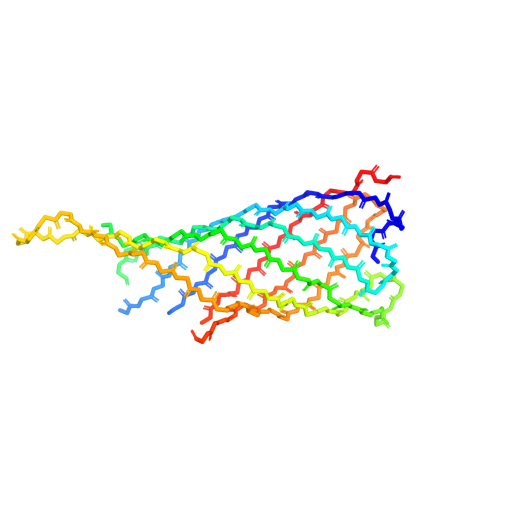7 ? 13.883 32.829 40.785 1.00 45.52 117 THR A N 1
ATOM 779 C CA . THR A 1 117 ? 15.092 32.358 41.394 1.00 37.26 117 THR A CA 1
ATOM 780 C C . THR A 1 117 ? 14.761 31.421 42.541 1.00 40.95 117 THR A C 1
ATOM 781 O O . THR A 1 117 ? 13.718 31.488 43.167 1.00 48.81 117 THR A O 1
ATOM 785 N N . GLY A 1 118 ? 15.746 30.561 42.836 1.00 41.12 118 GLY A N 1
ATOM 786 C CA . GLY A 1 118 ? 15.513 29.627 43.933 1.00 41.41 118 GLY A CA 1
ATOM 787 C C . GLY A 1 118 ? 16.801 28.915 44.330 1.00 41.24 118 GLY A C 1
ATOM 788 O O . GLY A 1 118 ? 17.830 29.189 43.730 1.00 41.41 118 GLY A O 1
ATOM 789 N N . VAL A 1 119 ? 16.686 28.142 45.400 1.00 39.87 119 VAL A N 1
ATOM 790 C CA . VAL A 1 119 ? 17.791 27.338 45.908 1.00 35.15 119 VAL A CA 1
ATOM 791 C C . VAL A 1 119 ? 17.222 25.937 46.046 1.00 37.18 119 VAL A C 1
ATOM 792 O O . VAL A 1 119 ? 16.113 25.684 46.498 1.00 40.51 119 VAL A O 1
ATOM 796 N N . SER A 1 120 ? 18.061 24.970 45.636 1.00 33.37 120 SER A N 1
ATOM 797 C CA . SER A 1 120 ? 17.591 23.608 45.705 1.00 29.43 120 SER A CA 1
ATOM 798 C C . SER A 1 120 ? 18.728 22.610 45.891 1.00 27.54 120 SER A C 1
ATOM 799 O O . SER A 1 120 ? 19.822 22.942 45.456 1.00 30.29 120 SER A O 1
ATOM 802 N N . PRO A 1 121 ? 18.446 21.482 46.497 1.00 27.88 121 PRO A N 1
ATOM 803 C CA . PRO A 1 121 ? 19.461 20.437 46.525 1.00 25.14 121 PRO A CA 1
ATOM 804 C C . PRO A 1 121 ? 19.673 20.049 45.052 1.00 24.55 121 PRO A C 1
ATOM 805 O O . PRO A 1 121 ? 18.768 20.035 44.194 1.00 28.22 121 PRO A O 1
ATOM 809 N N . VAL A 1 122 ? 20.856 19.505 44.766 1.00 23.47 122 VAL A N 1
ATOM 810 C CA . VAL A 1 122 ? 21.196 19.039 43.431 1.00 22.53 122 VAL A CA 1
ATOM 811 C C . VAL A 1 122 ? 22.015 17.758 43.572 1.00 22.33 122 VAL A C 1
ATOM 812 O O . VAL A 1 122 ? 22.797 17.613 44.514 1.00 24.46 122 VAL A O 1
ATOM 816 N N . PHE A 1 123 ? 21.711 16.803 42.692 1.00 22.38 123 PHE A N 1
ATOM 817 C CA . PHE A 1 123 ? 22.372 15.502 42.718 1.00 19.63 123 PHE A CA 1
ATOM 818 C C . PHE A 1 123 ? 22.858 15.145 41.321 1.00 17.84 123 PHE A C 1
ATOM 819 O O . PHE A 1 123 ? 22.274 15.567 40.329 1.00 20.35 123 PHE A O 1
ATOM 827 N N . ALA A 1 124 ? 23.854 14.263 41.235 1.00 19.15 124 ALA A N 1
ATOM 828 C CA . ALA A 1 124 ? 24.212 13.772 39.922 1.00 18.01 124 ALA A CA 1
ATOM 829 C C . ALA A 1 124 ? 24.840 12.389 40.043 1.00 18.42 124 ALA A C 1
ATOM 830 O O . ALA A 1 124 ? 25.361 12.017 41.089 1.00 19.75 124 ALA A O 1
ATOM 832 N N . GLY A 1 125 ? 24.770 11.661 38.923 1.00 20.49 125 GLY A N 1
ATOM 833 C CA . GLY A 1 125 ? 25.481 10.407 38.802 1.00 20.63 125 GLY A CA 1
ATOM 834 C C . GLY A 1 125 ? 26.180 10.460 37.446 1.00 21.04 125 GLY A C 1
ATOM 835 O O . GLY A 1 125 ? 25.576 10.920 36.491 1.00 22.26 125 GLY A O 1
ATOM 836 N N . GLY A 1 126 ? 27.375 9.899 37.412 1.00 21.26 126 GLY A N 1
ATOM 837 C CA . GLY A 1 126 ? 28.055 9.937 36.131 1.00 19.61 126 GLY A CA 1
ATOM 838 C C . GLY A 1 126 ? 29.218 8.975 36.071 1.00 20.94 126 GLY A C 1
ATOM 839 O O . GLY A 1 126 ? 29.514 8.263 37.030 1.00 23.28 126 GLY A O 1
ATOM 840 N N . VAL A 1 127 ? 29.871 9.002 34.918 1.00 21.93 127 VAL A N 1
ATOM 841 C CA . VAL A 1 127 ? 31.095 8.220 34.710 1.00 23.96 127 VAL A CA 1
ATOM 842 C C . VAL A 1 127 ? 32.097 9.229 34.147 1.00 23.69 127 VAL A C 1
ATOM 843 O O . VAL A 1 127 ? 31.757 10.162 33.410 1.00 23.73 127 VAL A O 1
ATOM 849 N N . GLU A 1 128 ? 33.337 9.061 34.544 1.00 24.31 128 GLU A N 1
ATOM 850 C CA . GLU A 1 128 ? 34.432 9.899 34.071 1.00 24.14 128 GLU A CA 1
ATOM 851 C C . GLU A 1 128 ? 35.569 9.009 33.576 1.00 27.04 128 GLU A C 1
ATOM 852 O O . GLU A 1 128 ? 35.967 8.106 34.298 1.00 30.46 128 GLU A O 1
ATOM 858 N N . TYR A 1 129 ? 36.031 9.312 32.381 1.00 24.42 129 TYR A N 1
ATOM 859 C CA . TYR A 1 129 ? 37.062 8.583 31.718 1.00 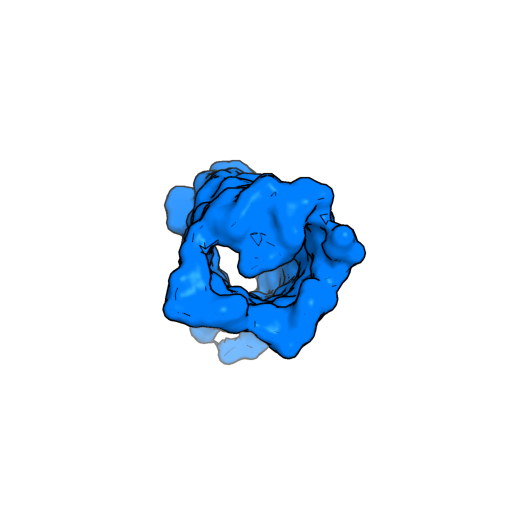28.77 129 TYR A CA 1
ATOM 860 C C . TYR A 1 129 ? 38.333 9.410 31.642 1.00 29.35 129 TYR A C 1
ATOM 861 O O . TYR A 1 129 ? 38.322 10.452 31.041 1.00 28.69 129 TYR A O 1
ATOM 877 N N . ALA A 1 130 ? 39.401 8.925 32.236 1.00 29.84 130 ALA A N 1
ATOM 878 C CA . ALA A 1 130 ? 40.674 9.628 32.170 1.00 35.45 130 ALA A CA 1
ATOM 879 C C . ALA A 1 130 ? 41.362 9.169 30.895 1.00 33.38 130 ALA A C 1
ATOM 880 O O . ALA A 1 130 ? 41.829 8.037 30.805 1.00 38.10 130 ALA A O 1
ATOM 882 N N . ILE A 1 131 ? 41.378 10.004 29.883 1.00 32.59 131 ILE A N 1
ATOM 883 C CA . ILE A 1 131 ? 41.952 9.741 28.581 1.00 32.64 131 ILE A CA 1
ATOM 884 C C . ILE A 1 131 ? 43.460 9.784 28.728 1.00 35.64 131 ILE A C 1
ATOM 885 O O . ILE A 1 131 ? 44.196 8.944 28.213 1.00 38.78 131 ILE A O 1
ATOM 891 N N . THR A 1 132 ? 43.930 10.836 29.368 1.00 33.02 132 THR A N 1
ATOM 892 C CA . THR A 1 132 ? 45.325 11.042 29.711 1.00 37.44 132 THR A CA 1
ATOM 893 C C . THR A 1 132 ? 45.390 11.539 31.148 1.00 40.31 13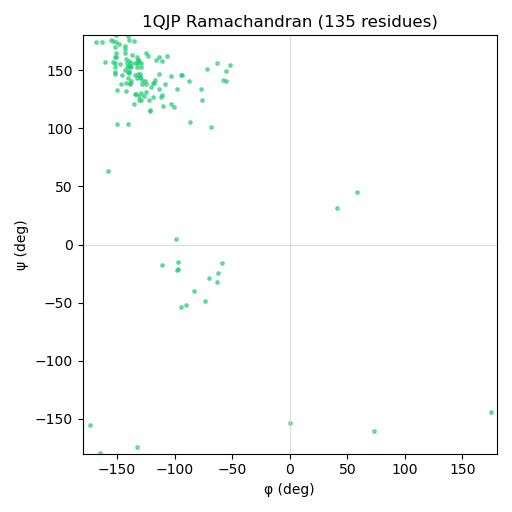2 THR A C 1
ATOM 894 O O . THR A 1 132 ? 44.352 11.877 31.724 1.00 37.69 132 THR A O 1
ATOM 898 N N . PRO A 1 133 ? 46.568 11.717 31.732 1.00 40.10 133 PRO A N 1
ATOM 899 C CA . PRO A 1 133 ? 46.625 12.236 33.080 1.00 41.71 133 PRO A CA 1
ATOM 900 C C . PRO A 1 133 ? 46.038 13.635 33.204 1.00 40.86 133 PRO A C 1
ATOM 901 O O . PRO A 1 133 ? 45.631 14.050 34.285 1.00 45.01 133 PRO A O 1
ATOM 905 N N . GLU A 1 134 ? 46.009 14.398 32.117 1.00 38.18 134 GLU A N 1
ATOM 906 C CA . GLU A 1 134 ? 45.546 15.766 32.113 1.00 32.83 134 GLU A CA 1
ATOM 907 C C . GLU A 1 134 ? 44.105 15.906 31.642 1.00 29.46 134 GLU A C 1
ATOM 908 O O . GLU A 1 134 ? 43.544 16.966 31.853 1.00 31.68 134 GLU A O 1
ATOM 914 N N . ILE A 1 135 ? 43.567 14.949 30.902 1.00 31.54 135 ILE A N 1
ATOM 915 C CA . ILE A 1 135 ? 42.280 15.106 30.250 1.00 28.09 135 ILE A CA 1
ATOM 916 C C . ILE A 1 135 ? 41.301 13.994 30.572 1.00 26.66 135 ILE A C 1
ATOM 917 O O . ILE A 1 135 ? 41.585 12.811 30.431 1.00 29.04 135 ILE A O 1
ATOM 922 N N . ALA A 1 136 ? 40.125 14.399 31.010 1.00 25.22 136 ALA A N 1
ATOM 923 C CA . ALA A 1 136 ? 39.097 13.424 31.315 1.00 22.57 136 ALA A CA 1
ATOM 924 C C . ALA A 1 136 ? 37.771 13.901 30.714 1.00 22.24 136 ALA A C 1
ATOM 925 O O . ALA A 1 136 ? 37.388 15.064 30.775 1.00 25.79 136 ALA A O 1
ATOM 927 N N . THR A 1 137 ? 36.983 12.924 30.287 1.00 23.73 137 THR A N 1
ATOM 928 C CA . THR A 1 137 ? 35.655 13.241 29.816 1.00 23.35 137 THR A CA 1
ATOM 929 C C . THR A 1 137 ? 34.674 12.668 30.844 1.00 21.40 137 THR A C 1
ATOM 930 O O . THR A 1 137 ? 34.958 11.796 31.660 1.00 24.33 137 THR A O 1
ATOM 934 N N . ARG A 1 138 ? 33.483 13.233 30.831 1.00 19.45 138 ARG A N 1
ATOM 935 C CA . ARG A 1 138 ? 32.434 12.737 31.722 1.00 21.54 138 ARG A CA 1
ATOM 936 C C . ARG A 1 138 ? 31.098 12.770 31.000 1.00 19.23 138 ARG A C 1
ATOM 937 O O . ARG A 1 138 ? 30.820 13.582 30.111 1.00 19.94 138 ARG A O 1
ATOM 945 N N . LEU A 1 139 ? 30.265 11.854 31.476 1.00 19.56 139 LEU A N 1
ATOM 946 C CA . LEU A 1 139 ? 28.890 11.684 31.047 1.00 21.44 139 LEU A CA 1
ATOM 947 C C . LEU A 1 139 ? 28.086 11.653 32.344 1.00 19.28 139 LEU A C 1
ATOM 948 O O . LEU A 1 139 ? 28.431 10.891 33.248 1.00 21.09 139 LEU A O 1
ATOM 953 N N . GLU A 1 140 ? 27.092 12.545 32.445 1.00 19.37 140 GLU A N 1
ATOM 954 C CA . GLU A 1 140 ? 26.425 12.680 33.714 1.00 19.81 140 GLU A CA 1
ATOM 955 C C . GLU A 1 140 ? 24.937 12.944 33.559 1.00 19.16 140 GLU A C 1
ATOM 956 O O . GLU A 1 140 ? 24.509 13.535 32.570 1.00 19.94 140 GLU A O 1
ATOM 962 N N . TYR A 1 141 ? 24.213 12.457 34.578 1.00 18.74 141 TYR A N 1
ATOM 963 C CA . TYR A 1 141 ? 22.810 12.754 34.684 1.00 22.26 141 TYR A CA 1
ATOM 964 C C . TYR A 1 141 ? 22.693 13.498 36.021 1.00 20.55 141 TYR A C 1
ATOM 965 O O . TYR A 1 141 ? 23.159 13.029 37.048 1.00 22.27 141 TYR A O 1
ATOM 974 N N . GLN A 1 142 ? 22.086 14.675 36.002 1.00 20.14 142 GLN A N 1
ATOM 975 C CA . GLN A 1 142 ? 21.874 15.519 37.154 1.00 21.28 142 GLN A CA 1
ATOM 976 C C . GLN A 1 142 ? 20.385 15.746 37.401 1.00 22.13 142 GLN A C 1
ATOM 977 O O . GLN A 1 142 ? 19.648 15.944 36.443 1.00 25.66 142 GLN A O 1
ATOM 983 N N . TRP A 1 143 ? 19.990 15.717 38.654 1.00 23.68 143 TRP A N 1
ATOM 984 C CA . TRP A 1 143 ? 18.607 15.991 38.999 1.00 24.16 143 TRP A CA 1
ATOM 985 C C . TRP A 1 143 ? 18.500 16.769 40.299 1.00 26.25 143 TRP A C 1
ATOM 986 O O . TRP A 1 143 ? 19.465 16.920 41.042 1.00 26.45 143 TRP A O 1
ATOM 997 N N . THR A 1 144 ? 17.255 17.233 40.492 1.00 34.46 144 THR A N 1
ATOM 998 C CA . THR A 1 144 ? 17.032 17.951 41.737 1.00 39.93 144 THR A CA 1
ATOM 999 C C . THR A 1 144 ? 15.767 17.476 42.429 1.00 55.65 144 THR A C 1
ATOM 1000 O O . THR A 1 144 ? 15.121 16.558 41.942 1.00 54.38 144 THR A O 1
ATOM 1004 N N . ASN A 1 145 ? 15.433 18.167 43.508 1.00 67.14 145 ASN A N 1
ATOM 1005 C CA . ASN A 1 145 ? 14.147 17.932 44.147 1.00 76.46 145 ASN A CA 1
ATOM 1006 C C . ASN A 1 145 ? 13.791 19.167 44.964 1.00 76.43 145 ASN A C 1
ATOM 1007 O O . ASN A 1 145 ? 13.956 20.304 44.504 1.00 67.71 145 ASN A O 1
ATOM 1012 N N . GLY A 1 160 ? 15.467 16.239 34.816 1.00 42.47 160 GLY A N 1
ATOM 1013 C CA . GLY A 1 160 ? 16.909 16.143 34.962 1.00 34.85 160 GLY A CA 1
ATOM 1014 C C . GLY A 1 160 ? 17.668 16.682 33.756 1.00 33.61 160 GLY A C 1
ATOM 1015 O O . GLY A 1 160 ? 17.047 17.057 32.768 1.00 37.05 160 GLY A O 1
ATOM 1016 N N . MET A 1 161 ? 18.989 16.710 33.836 1.00 25.32 161 MET A N 1
ATOM 1017 C CA . MET A 1 161 ? 19.821 17.201 32.758 1.00 22.31 161 MET A CA 1
ATOM 1018 C C . MET A 1 161 ? 20.941 16.194 32.467 1.00 23.72 161 MET A C 1
ATOM 1019 O O . MET A 1 161 ? 21.604 15.756 33.401 1.00 24.24 161 MET A O 1
ATOM 1024 N N . LEU A 1 162 ? 21.062 15.807 31.210 1.00 22.15 162 LEU A N 1
ATOM 1025 C CA . LEU A 1 162 ? 22.134 14.928 30.772 1.00 21.29 162 LEU A CA 1
ATOM 1026 C C . LEU A 1 162 ? 23.216 15.871 30.269 1.00 19.57 162 LEU A C 1
ATOM 1027 O O . LEU A 1 162 ? 22.947 16.904 29.658 1.00 24.30 162 LEU A O 1
ATOM 1032 N N . SER A 1 163 ? 24.453 15.465 30.467 1.00 19.00 163 SER A N 1
ATOM 1033 C CA . SER A 1 163 ? 25.536 16.296 29.984 1.00 18.34 163 SER A CA 1
ATOM 1034 C C . SER A 1 163 ? 26.765 15.451 29.647 1.00 18.92 163 SER A C 1
ATOM 1035 O O . SER A 1 163 ? 26.962 14.348 30.152 1.00 21.34 163 SER A O 1
ATOM 1038 N N . LEU A 1 164 ? 27.584 16.013 28.762 1.00 18.88 164 LEU A N 1
ATOM 1039 C CA . LEU A 1 164 ? 28.864 15.458 28.362 1.00 21.04 164 LEU A CA 1
ATOM 1040 C C . LEU A 1 164 ? 29.865 16.582 28.598 1.00 22.24 164 LEU A C 1
ATOM 1041 O O . LEU A 1 164 ? 29.577 17.739 28.356 1.00 24.80 164 LEU A O 1
ATOM 1046 N N . GLY A 1 165 ? 31.036 16.233 29.079 1.00 21.15 165 GLY A N 1
ATOM 1047 C CA . GLY A 1 165 ? 32.029 17.232 29.351 1.00 23.92 165 GLY A CA 1
ATOM 1048 C C . GLY A 1 165 ? 33.442 16.723 29.211 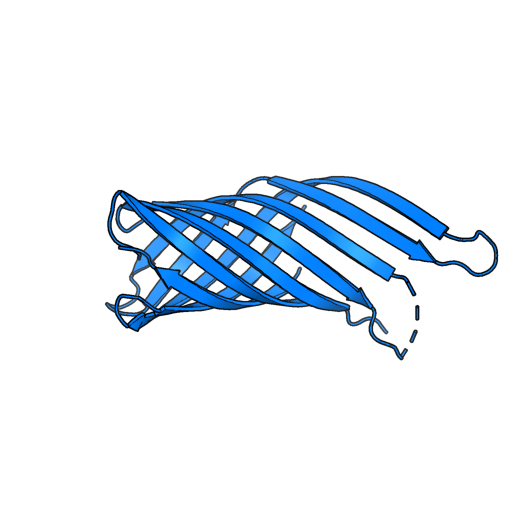1.00 20.99 165 GLY A C 1
ATOM 1049 O O . GLY A 1 165 ? 33.677 15.543 29.069 1.00 20.90 165 GLY A O 1
ATOM 1050 N N . VAL A 1 166 ? 34.328 17.707 29.348 1.00 19.29 166 VAL A N 1
ATOM 1051 C CA . VAL A 1 166 ? 35.746 17.443 29.321 1.00 19.60 166 VAL A CA 1
ATOM 1052 C C . VAL A 1 166 ? 36.371 18.342 30.375 1.00 23.14 166 VAL A C 1
ATOM 1053 O O . VAL A 1 166 ? 35.919 19.468 30.542 1.00 25.11 166 VAL A O 1
ATOM 1057 N N . SER A 1 167 ? 37.385 17.805 31.039 1.00 23.33 167 SER A N 1
ATOM 1058 C CA . SER A 1 167 ? 38.115 18.589 32.016 1.00 23.34 167 SER A CA 1
ATOM 1059 C C . SER A 1 167 ? 39.602 18.379 31.806 1.00 24.00 167 SER A C 1
ATOM 1060 O O . SER A 1 167 ? 40.076 17.381 31.296 1.00 25.79 167 SER A O 1
ATOM 1063 N N . TYR A 1 168 ? 40.264 19.429 32.300 1.00 26.62 168 TYR A N 1
ATOM 1064 C CA . TYR A 1 168 ? 41.698 19.544 32.337 1.00 29.04 168 TYR A CA 1
ATOM 1065 C C . TYR A 1 168 ? 42.142 19.484 33.792 1.00 28.74 168 TYR A C 1
ATOM 1066 O O . TYR A 1 168 ? 41.612 20.188 34.634 1.00 27.96 168 TYR A O 1
ATOM 1075 N N . ARG A 1 169 ? 43.068 18.587 34.078 1.00 30.26 169 ARG A N 1
ATOM 1076 C CA . ARG A 1 169 ? 43.627 18.364 35.398 1.00 30.97 169 ARG A CA 1
ATOM 1077 C C . ARG A 1 169 ? 44.986 19.040 35.509 1.00 34.20 169 ARG A C 1
ATOM 1078 O O . ARG A 1 169 ? 45.923 18.765 34.752 1.00 35.19 169 ARG A O 1
ATOM 1086 N N . PHE A 1 170 ? 45.063 19.994 36.434 1.00 33.32 170 PHE A N 1
ATOM 1087 C CA . PHE A 1 170 ? 46.320 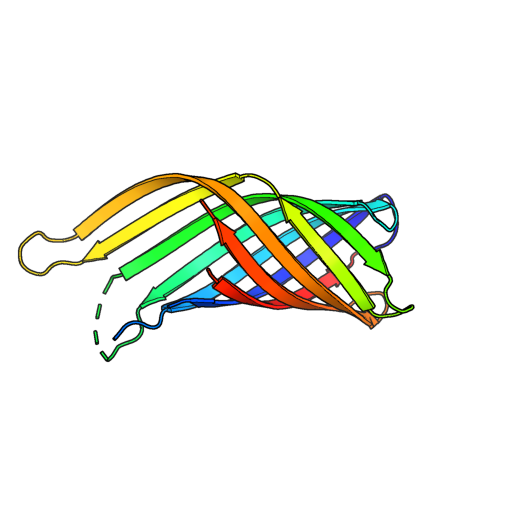20.733 36.621 1.00 37.37 170 PHE A CA 1
ATOM 1088 C C . PHE A 1 170 ? 47.405 19.890 37.237 1.00 42.92 170 PHE A C 1
ATOM 1089 O O . PHE A 1 170 ? 48.597 20.096 36.994 1.00 45.36 170 PHE A O 1
ATOM 1097 N N . GLY A 1 171 ? 47.072 18.896 38.041 1.00 42.74 171 GLY A N 1
ATOM 1098 C CA . GLY A 1 171 ? 48.092 18.040 38.627 1.00 44.98 171 GLY A CA 1
ATOM 1099 C C . GLY A 1 171 ? 48.918 18.712 39.714 1.00 44.63 171 GLY A C 1
ATOM 1100 O O . GLY A 1 171 ? 49.889 18.042 40.138 1.00 47.31 171 GLY A O 1
#

Secondary structure (DSSP, 8-state):
-PPTTEEEEEEEEEEE----EEEEEEEEEEEEETTEEEEEEEEEEEEPP--EEEEEEEEEEEEEEESSSSEEEEEEEEEEEEEEEEE-SSS-EEEEEEEEEEEEEEEEEEEETTEEEEEEEEEE--EEEEEEEEE--

B-factor: mean 44.73, std 25.94, range [14.81, 131.48]

Sequence (137 aa):
APKDNTWYTGAKLGWSQHENKLGAGAFGGYQVNPYVGFEMGYDWLGRMPYAYKAQGVQLTAKLGYPITDDLDIYTRLGGMVWRADTYSNVYGKNHDTGVSPVFAGGVEYAITPEIATRLEYQWTNGMLSLGVSYRFG

GO terms:
  GO:0009279 cell outer membrane (C, EXP)
  GO:0042802 identical protein binding (F, IPI)
  GO:0005515 protein binding (F, IPI)
  GO:0019867 outer membrane (C, IDA)
  GO:0030288 outer membrane-bounded periplasmic space (C, IDA)
  GO:0106234 outer membrane protein complex (C, IDA)
  GO:0015075 monoatomic ion transmembrane transporter activity (F, IDA)
  GO:0015288 porin activity (F, IDA)
  GO:0006811 monoatomic ion transport (P, IDA)
  GO:0046718 symbiont entry into host cell (P, IMP)
  GO:0009279 cell outer membrane (C, IDA)
  GO:0016020 membrane (C, IDA)
  GO:0006974 DNA damage response (P, IEP)
  GO:0009597 detection of virus (P, IMP)

InterPro domains:
  IPR000498 Outer membrane protein OmpA-like, transmembrane domain [PF01389] (23-195)
  IPR002368 Outer membrane protein, OmpA [MF_00842] (1-338)
  IPR002368 Outer membrane protein, OmpA [PR01022] (107-123)
  IPR002368 Outer membrane protein, OmpA [PR01022] (165-179)
  IPR002368 Outer membrane protein, OmpA [PR01022] (179-193)
  IPR002368 Outer membrane protein, OmpA [PR01022] (211-226)
  IPR002368 Outer membrane protein, OmpA [PR01022] (240-259)
  IPR002368 Outer membrane protein, OmpA [PR01022] (279-298)
  IPR002368 Outer membrane protein, OmpA [PR01022] (313-326)
  IPR006664 Outer membrane protein, bacterial [PR01021] (223-245)
  IPR006664 Outer membrane protein, bacterial [PR01021] (255-270)
  IPR006664 Outer membrane protein, bacterial [PR01021] (270-286)
  IPR006665 OmpA-like domain [PF00691] (222-317)
  IPR006665 OmpA-like domain [PS51123] (210-338)
  IPR006665 OmpA-like domain [cd07185] (220-334)
  IPR006690 Outer membrane protein, OmpA-like, conserved site [PS01068] (257-301)
  IPR011250 Outer membrane protein/outer membrane enzyme PagP, beta-barrel [SSF56925] (22-195)
  IPR036737 OmpA-like domain superfamily [G3DSA:3.30.1330.60] (199-343)
  IPR036737 OmpA-like domain superfamily [SSF103088] (211-334)
  IPR050330 Bacterial Outer Membrane Structural/Functional [PTHR30329] (214-332)

Radius of gyration: 15.99 Å; Cα contacts (8 Å, |Δi|>4): 413; chains: 1; bounding box: 47×40×30 Å

Organism: Escherichia coli (strain K12) (NCBI:txid83333)

Nearest PDB structures (foldseek):
  3nb3-assembly1_A  TM=1.007E+00  e=4.325E-27  Escherichia coli K-12
  1bxw-assembly1_A  TM=1.000E+00  e=9.576E-21  Escherichia coli BL21(DE3)
  9fzc-assembly2_B  TM=9.341E-01  e=5.173E-19  Escherichia coli K-12
  3qrc-assembly1_A  TM=6.773E-01  e=1.901E-07  Yersinia pestis
  3qrc-assembly2_B  TM=6.755E-01  e=2.463E-07  Yersinia pestis

CATH classification: 2.40.160.20